Protein AF-A0A2H9QP81-F1 (afdb_monomer)

Mean predicted aligned error: 2.35 Å

Nearest PDB structures (foldseek):
  4k3f-assembly1_A  TM=5.491E-01  e=3.690E+00  Pseudomonas aeruginosa PAO1
  7ofy-assembly1_A  TM=3.823E-01  e=5.578E+00  Agrobacterium tumefaciens
  7nbz-assembly1_A  TM=3.443E-01  e=8.433E+00  Agrobacterium tumefaciens
  7ac8-assembly3_F  TM=2.656E-01  e=9.034E+00  Thermotoga maritima MSB8

pLDDT: mean 96.73, std 1.85, range [88.88, 98.31]

Radius of gyration: 12.41 Å; Cα contacts (8 Å, |Δi|>4): 53; chains: 1; bounding box: 27×23×35 Å

Sequence (58 aa):
MKIYDCFIFFNELDLLEIRLKTLDKVVDYFVLVEADKTHRGKKKPLYYEKNKKRFKRW

Structure (mmCIF, N/C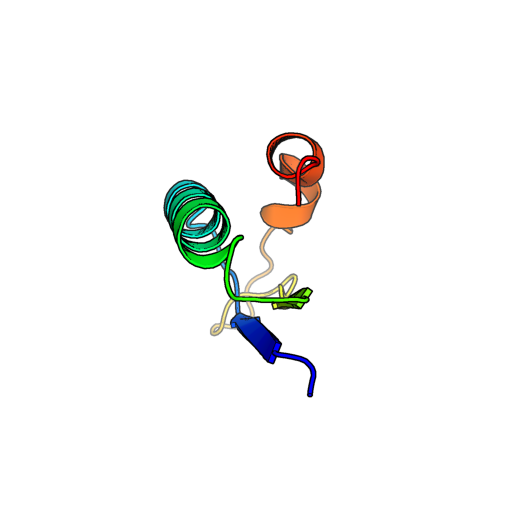A/C/O backbone):
data_AF-A0A2H9QP81-F1
#
_entry.id   AF-A0A2H9QP81-F1
#
loop_
_atom_site.group_PDB
_atom_site.id
_atom_site.type_symbol
_atom_site.label_atom_id
_atom_site.label_alt_id
_atom_site.label_comp_id
_atom_site.label_asym_id
_atom_site.label_entity_id
_atom_site.label_seq_id
_atom_site.pdbx_PDB_ins_code
_atom_site.Cartn_x
_atom_site.Cartn_y
_atom_site.Cartn_z
_atom_site.occupancy
_atom_site.B_iso_or_equiv
_atom_site.auth_seq_id
_atom_site.auth_comp_id
_atom_site.auth_asym_id
_atom_site.auth_atom_id
_atom_site.pdbx_PDB_model_num
ATOM 1 N N . MET A 1 1 ? -4.799 -5.580 21.773 1.00 88.88 1 MET A N 1
ATOM 2 C CA . MET A 1 1 ? -4.515 -6.313 20.519 1.00 88.88 1 MET A CA 1
ATOM 3 C C . MET A 1 1 ? -4.416 -5.284 19.402 1.00 88.88 1 MET A C 1
ATOM 5 O O . MET A 1 1 ? -5.194 -4.340 19.455 1.00 88.88 1 MET A O 1
ATOM 9 N N . LYS A 1 2 ? -3.475 -5.416 18.462 1.00 96.38 2 LYS A N 1
ATOM 10 C CA . LYS A 1 2 ? -3.355 -4.535 17.288 1.00 96.38 2 LYS A CA 1
ATOM 11 C C . LYS A 1 2 ? -3.428 -5.373 16.014 1.00 96.38 2 LYS A C 1
ATOM 13 O O . LYS A 1 2 ? -2.847 -6.458 15.990 1.00 96.38 2 LYS A O 1
ATOM 18 N N . ILE A 1 3 ? -4.147 -4.894 15.003 1.00 97.94 3 ILE A N 1
ATOM 19 C CA . ILE A 1 3 ? -4.359 -5.581 13.725 1.00 97.94 3 ILE A CA 1
ATOM 20 C C . ILE A 1 3 ? -3.495 -4.916 12.654 1.00 97.94 3 ILE A C 1
ATOM 22 O O . ILE A 1 3 ? -3.619 -3.720 12.391 1.00 97.94 3 ILE A O 1
ATOM 26 N N . TYR A 1 4 ? -2.634 -5.718 12.033 1.00 98.25 4 TYR A N 1
ATOM 27 C CA . TYR A 1 4 ? -1.743 -5.300 10.958 1.00 98.25 4 TYR A CA 1
ATOM 28 C C . TYR A 1 4 ? -2.167 -5.966 9.658 1.00 98.25 4 TYR A C 1
ATOM 30 O O . TYR A 1 4 ? -2.313 -7.188 9.604 1.00 98.25 4 TYR A O 1
ATOM 38 N N . ASP A 1 5 ? -2.320 -5.163 8.613 1.00 98.31 5 ASP A N 1
ATOM 39 C CA . ASP A 1 5 ? -2.572 -5.642 7.265 1.00 98.31 5 ASP A CA 1
ATOM 40 C C . ASP A 1 5 ? -1.308 -5.513 6.406 1.00 98.31 5 ASP A C 1
ATOM 42 O O . ASP A 1 5 ? -0.936 -4.415 5.989 1.00 98.31 5 ASP A O 1
ATOM 46 N N . CYS A 1 6 ? -0.633 -6.637 6.161 1.00 98.25 6 CYS A N 1
ATOM 47 C CA . CYS A 1 6 ? 0.640 -6.695 5.444 1.00 98.25 6 CYS A CA 1
ATOM 48 C C . CYS A 1 6 ? 0.450 -7.268 4.036 1.00 98.25 6 CYS A C 1
ATOM 50 O O . CYS A 1 6 ? -0.052 -8.382 3.881 1.00 98.25 6 CYS A O 1
ATOM 52 N N . PHE A 1 7 ? 0.899 -6.550 3.005 1.00 97.56 7 PHE A N 1
ATOM 53 C CA . PHE A 1 7 ? 0.742 -6.990 1.619 1.00 97.56 7 PHE A CA 1
ATOM 54 C C . PHE A 1 7 ? 1.833 -6.444 0.693 1.00 97.56 7 PHE A C 1
ATOM 56 O O . PHE A 1 7 ? 2.437 -5.395 0.926 1.00 97.56 7 PHE A O 1
ATOM 63 N N . ILE A 1 8 ? 2.069 -7.177 -0.395 1.00 96.50 8 ILE A N 1
ATOM 64 C CA . ILE A 1 8 ? 2.946 -6.746 -1.484 1.00 96.50 8 ILE A CA 1
ATOM 65 C C . ILE A 1 8 ? 2.118 -5.923 -2.468 1.00 96.50 8 ILE A C 1
ATOM 67 O O . ILE A 1 8 ? 0.984 -6.279 -2.786 1.00 96.50 8 ILE A O 1
ATOM 71 N N . PHE A 1 9 ? 2.696 -4.836 -2.962 1.00 96.88 9 PHE A N 1
ATOM 72 C CA . PHE A 1 9 ? 2.067 -3.933 -3.913 1.00 96.88 9 PHE A CA 1
ATOM 73 C C . PHE A 1 9 ? 2.855 -3.869 -5.227 1.00 96.88 9 PHE A C 1
ATOM 75 O O . PHE A 1 9 ? 4.091 -3.815 -5.228 1.00 96.88 9 PHE A O 1
ATOM 82 N N . PHE A 1 10 ? 2.132 -3.854 -6.351 1.00 94.75 10 PHE A N 1
ATOM 83 C CA . PHE A 1 10 ? 2.709 -3.668 -7.678 1.00 94.75 10 PHE A CA 1
ATOM 84 C C . PHE A 1 10 ? 2.258 -2.357 -8.326 1.00 94.75 10 PHE A C 1
ATOM 86 O O . PHE A 1 10 ? 2.981 -1.373 -8.199 1.00 94.75 10 PHE A O 1
ATOM 93 N N . ASN A 1 11 ? 1.133 -2.321 -9.044 1.00 94.94 11 ASN A N 1
ATOM 94 C CA . ASN A 1 11 ? 0.690 -1.126 -9.781 1.00 94.94 11 ASN A CA 1
ATOM 95 C C . ASN A 1 11 ? -0.822 -0.849 -9.680 1.00 94.94 11 ASN A C 1
ATOM 97 O O . ASN A 1 11 ? -1.315 0.110 -10.277 1.00 94.94 11 ASN A O 1
ATOM 101 N N . GLU A 1 12 ? -1.551 -1.647 -8.907 1.00 96.88 12 GLU A N 1
ATOM 102 C CA . GLU A 1 12 ? -3.005 -1.628 -8.790 1.00 96.88 12 GLU A CA 1
ATOM 103 C C . GLU A 1 12 ? -3.469 -0.551 -7.789 1.00 96.88 12 GLU A C 1
ATOM 105 O O . GLU A 1 12 ? -3.978 -0.845 -6.707 1.00 96.88 12 GLU A O 1
ATOM 110 N N . LEU A 1 13 ? -3.269 0.726 -8.134 1.00 97.94 13 LEU A N 1
ATOM 111 C CA . LEU A 1 13 ? -3.568 1.87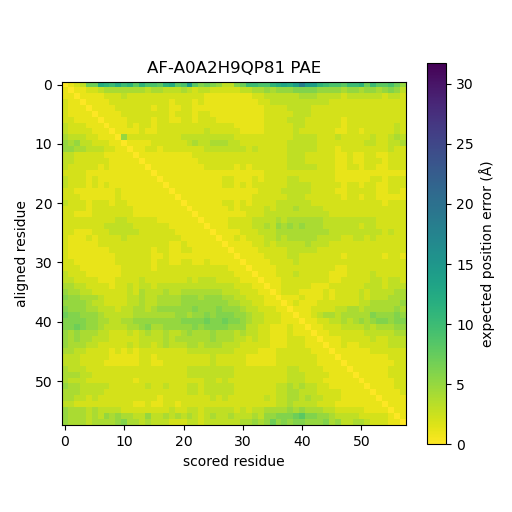2 -7.258 1.00 97.94 13 LEU A CA 1
ATOM 112 C C . LEU A 1 13 ? -5.033 1.926 -6.804 1.00 97.94 13 LEU A C 1
ATOM 114 O O . LEU A 1 13 ? -5.308 2.264 -5.654 1.00 97.94 13 LEU A O 1
ATOM 118 N N . ASP A 1 14 ? -5.965 1.586 -7.692 1.00 97.81 14 ASP A N 1
ATOM 119 C CA . ASP A 1 14 ? -7.394 1.600 -7.369 1.00 97.81 14 ASP A CA 1
ATOM 120 C C . ASP A 1 14 ? -7.751 0.471 -6.398 1.00 97.81 14 ASP A C 1
ATOM 122 O O . ASP A 1 14 ? -8.541 0.667 -5.476 1.00 97.81 14 ASP A O 1
ATOM 126 N N . LEU A 1 15 ? -7.105 -0.692 -6.540 1.00 98.06 15 LEU A N 1
ATOM 127 C CA . LEU A 1 15 ? -7.277 -1.805 -5.612 1.00 98.06 15 LEU A CA 1
ATOM 128 C C . LEU A 1 15 ? -6.715 -1.468 -4.227 1.00 98.06 15 LEU A C 1
ATOM 130 O O . LEU A 1 15 ? -7.344 -1.793 -3.220 1.00 98.06 15 LEU A O 1
ATOM 134 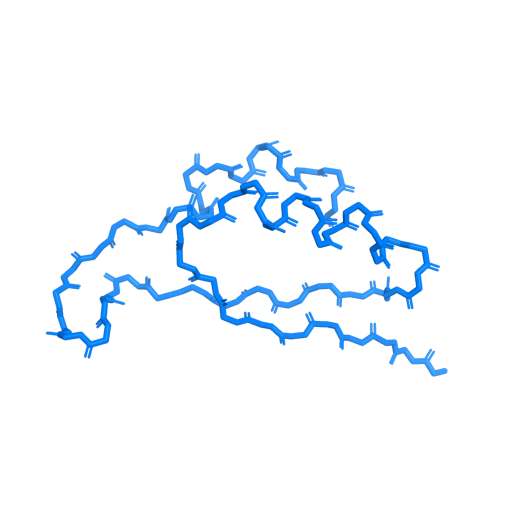N N . LEU A 1 16 ? -5.568 -0.781 -4.171 1.00 98.19 16 LEU A N 1
ATOM 135 C CA . LEU A 1 16 ? -5.024 -0.257 -2.919 1.00 98.19 16 LEU A CA 1
ATOM 136 C C . LEU A 1 16 ? -6.017 0.705 -2.256 1.00 98.19 16 LEU A C 1
ATOM 138 O O . LEU A 1 16 ? -6.314 0.551 -1.076 1.00 98.19 16 LEU A O 1
ATOM 142 N N . GLU A 1 17 ? -6.586 1.651 -3.006 1.00 98.19 17 GLU A N 1
ATOM 143 C CA . GLU A 1 17 ? -7.567 2.592 -2.458 1.00 98.19 17 GLU A CA 1
ATOM 144 C C . GLU A 1 17 ? -8.823 1.891 -1.923 1.00 98.19 17 GLU A C 1
ATOM 146 O O . GLU A 1 17 ? -9.298 2.234 -0.839 1.00 98.19 17 GLU A O 1
ATOM 151 N N . ILE A 1 18 ? -9.346 0.899 -2.653 1.00 98.31 18 ILE A N 1
ATOM 152 C CA . ILE A 1 18 ? -10.483 0.088 -2.199 1.00 98.31 18 ILE A CA 1
ATOM 153 C C . ILE A 1 18 ? -10.121 -0.626 -0.896 1.00 98.31 18 ILE A C 1
ATOM 155 O O . ILE A 1 18 ? -10.853 -0.501 0.083 1.00 98.31 18 ILE A O 1
ATOM 159 N N . ARG A 1 19 ? -8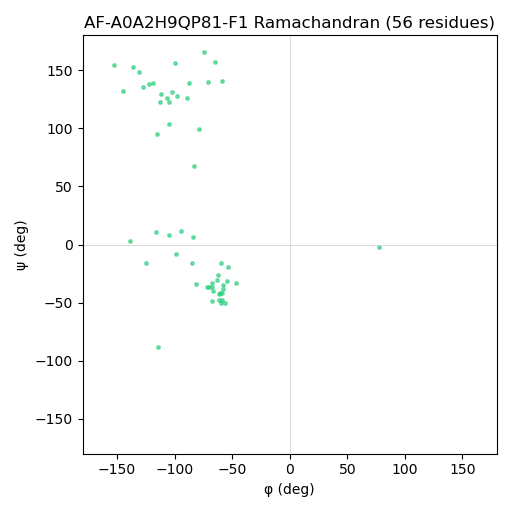.971 -1.311 -0.849 1.00 98.06 19 ARG A N 1
ATOM 160 C CA . ARG A 1 19 ? -8.502 -2.035 0.340 1.00 98.06 19 ARG A CA 1
ATOM 161 C C . ARG A 1 19 ? -8.412 -1.122 1.563 1.00 98.06 19 ARG A C 1
ATOM 163 O O . ARG A 1 19 ? -8.984 -1.456 2.599 1.00 98.06 19 ARG A O 1
ATOM 170 N N . LEU A 1 20 ? -7.753 0.033 1.426 1.00 98.06 20 LEU A N 1
ATOM 171 C CA . LEU A 1 20 ? -7.596 1.001 2.515 1.00 98.06 20 LEU A CA 1
ATOM 172 C C . LEU A 1 20 ? -8.958 1.520 2.990 1.00 98.06 20 LEU A C 1
ATOM 174 O O . LEU A 1 20 ? -9.243 1.473 4.181 1.00 98.06 20 LEU A O 1
ATOM 178 N N . LYS A 1 21 ? -9.846 1.935 2.073 1.00 98.00 21 LYS A N 1
ATOM 179 C CA . LYS A 1 21 ? -11.198 2.415 2.419 1.00 98.00 21 LYS A CA 1
ATOM 180 C C . LYS A 1 21 ? -12.045 1.358 3.121 1.00 98.00 21 LYS A C 1
ATOM 182 O O . LYS A 1 21 ? -12.779 1.691 4.050 1.00 98.00 21 LYS A O 1
ATOM 187 N N . THR A 1 22 ? -11.992 0.114 2.656 1.00 98.31 22 THR A N 1
ATOM 188 C CA . THR A 1 22 ? -12.817 -0.971 3.193 1.00 98.31 22 THR A CA 1
ATOM 189 C C . THR A 1 22 ? -12.348 -1.401 4.581 1.00 98.31 22 THR A C 1
ATOM 191 O O . THR A 1 22 ? -13.184 -1.711 5.428 1.00 98.31 22 THR A O 1
ATOM 194 N N . LEU A 1 23 ? -11.035 -1.399 4.830 1.00 98.19 23 LEU A N 1
ATOM 195 C CA . LEU A 1 23 ? -10.447 -1.925 6.065 1.00 98.19 23 LEU A CA 1
ATOM 196 C C . LEU A 1 23 ? -10.102 -0.854 7.115 1.00 98.19 23 LEU A C 1
ATOM 198 O O . LEU A 1 23 ? -9.823 -1.216 8.255 1.00 98.19 23 LEU A O 1
ATOM 202 N N . ASP A 1 24 ? -10.201 0.439 6.777 1.00 97.25 24 ASP A N 1
ATOM 203 C CA . ASP A 1 24 ? -9.873 1.607 7.626 1.00 97.25 24 ASP A CA 1
ATOM 204 C C . ASP A 1 24 ? -10.437 1.531 9.057 1.00 97.25 24 ASP A C 1
ATOM 206 O O . ASP A 1 24 ? -9.840 2.019 10.008 1.00 97.25 24 ASP A O 1
ATOM 210 N N . LYS A 1 25 ? -11.616 0.916 9.228 1.00 97.50 25 LYS A N 1
ATOM 211 C CA . LYS A 1 25 ? -12.308 0.841 10.526 1.00 97.50 25 LYS A CA 1
ATOM 212 C C . LYS A 1 25 ? -11.859 -0.317 11.420 1.00 97.50 25 LYS A C 1
ATOM 214 O O . LYS A 1 25 ? -12.229 -0.334 12.591 1.00 97.50 25 LYS A O 1
ATOM 219 N N . VAL A 1 26 ? -11.163 -1.309 10.868 1.00 97.81 26 VAL A N 1
ATOM 220 C CA . VAL A 1 26 ? -10.838 -2.572 11.560 1.00 97.81 26 VAL A CA 1
ATOM 221 C C . VAL A 1 26 ? -9.343 -2.889 11.585 1.00 97.81 26 VAL A C 1
ATOM 223 O O . VAL A 1 26 ? -8.926 -3.734 12.370 1.00 97.81 26 VAL A O 1
ATOM 226 N N . VAL A 1 27 ? -8.537 -2.231 10.751 1.00 98.00 27 VAL A N 1
ATOM 227 C CA . VAL A 1 27 ? -7.077 -2.374 10.714 1.00 98.00 27 VAL A CA 1
ATOM 228 C C . VAL A 1 27 ? -6.438 -1.183 11.423 1.00 98.00 27 VAL A C 1
ATOM 230 O O . VAL A 1 27 ? -6.773 -0.041 11.133 1.00 98.00 27 VAL A O 1
ATOM 233 N N . ASP A 1 28 ? -5.497 -1.443 12.335 1.00 97.88 28 ASP A N 1
ATOM 234 C CA 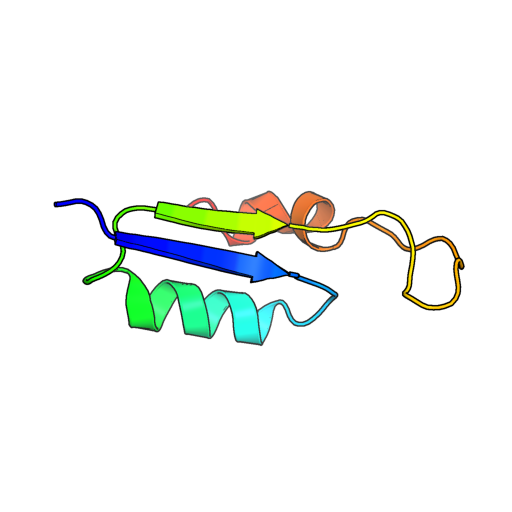. ASP A 1 28 ? -4.744 -0.381 13.011 1.00 97.88 28 ASP A CA 1
ATOM 235 C C . ASP A 1 28 ? -3.582 0.139 12.148 1.00 97.88 28 ASP A C 1
ATOM 237 O O . ASP A 1 28 ? -3.237 1.316 12.226 1.00 97.88 28 ASP A O 1
ATOM 241 N N . TYR A 1 29 ? -2.952 -0.739 11.355 1.00 97.88 29 TYR A N 1
ATOM 242 C CA . TYR A 1 29 ? -1.782 -0.403 10.541 1.00 97.88 29 TYR A CA 1
ATOM 243 C C . TYR A 1 29 ? -1.770 -1.148 9.205 1.00 97.88 29 TYR A C 1
ATOM 245 O O . TYR A 1 29 ? -1.876 -2.375 9.168 1.00 97.88 29 TYR A O 1
ATOM 253 N N . PHE A 1 30 ? -1.527 -0.416 8.119 1.00 98.12 30 PHE A N 1
ATOM 254 C CA . PHE A 1 30 ? -1.255 -0.988 6.802 1.00 98.12 30 PHE A CA 1
ATOM 255 C C . PHE A 1 30 ? 0.254 -1.034 6.544 1.00 98.12 30 PHE A C 1
ATOM 257 O O . PHE A 1 30 ? 0.947 -0.022 6.655 1.00 98.12 30 PHE A O 1
ATOM 264 N N . VAL A 1 31 ? 0.769 -2.206 6.174 1.00 97.88 31 VAL A N 1
ATOM 265 C CA . VAL A 1 31 ? 2.181 -2.431 5.844 1.00 97.88 31 VAL A CA 1
ATOM 266 C C . VAL A 1 31 ? 2.283 -2.809 4.370 1.00 97.88 31 VAL A C 1
ATOM 268 O O . VAL A 1 31 ? 2.130 -3.968 3.981 1.00 97.88 31 VAL A O 1
ATOM 271 N N . LEU A 1 32 ? 2.543 -1.796 3.547 1.00 97.56 32 LEU A N 1
ATOM 272 C CA . LEU A 1 32 ? 2.732 -1.935 2.108 1.00 97.56 32 LEU A CA 1
ATOM 273 C C . LEU A 1 32 ? 4.207 -2.189 1.793 1.00 97.56 32 LEU A C 1
ATOM 275 O O . LEU A 1 32 ? 5.072 -1.391 2.158 1.00 97.56 32 LEU A O 1
ATOM 279 N N . VAL A 1 33 ? 4.489 -3.269 1.063 1.00 97.06 33 VAL A N 1
ATOM 280 C CA . VAL A 1 33 ? 5.836 -3.584 0.568 1.00 97.06 33 VAL A CA 1
ATOM 281 C C . VAL A 1 33 ? 5.871 -3.463 -0.949 1.00 97.06 33 VAL A C 1
ATOM 283 O O . VAL A 1 33 ? 5.136 -4.148 -1.656 1.00 97.06 33 VAL A O 1
ATOM 286 N N . GLU A 1 34 ? 6.765 -2.623 -1.461 1.00 97.19 34 GLU A N 1
ATOM 287 C CA . GLU A 1 34 ? 7.001 -2.465 -2.893 1.00 97.19 34 GLU A CA 1
ATOM 288 C C . GLU A 1 34 ? 8.495 -2.625 -3.216 1.00 97.19 34 GLU A C 1
ATOM 290 O O . GLU A 1 34 ? 9.351 -2.064 -2.536 1.00 97.19 34 GLU A O 1
ATOM 295 N N . ALA A 1 35 ? 8.810 -3.372 -4.278 1.00 96.56 35 ALA A N 1
ATOM 296 C CA . ALA A 1 35 ? 10.169 -3.509 -4.807 1.00 96.56 35 ALA A CA 1
ATOM 297 C C . ALA A 1 35 ? 10.405 -2.608 -6.033 1.00 96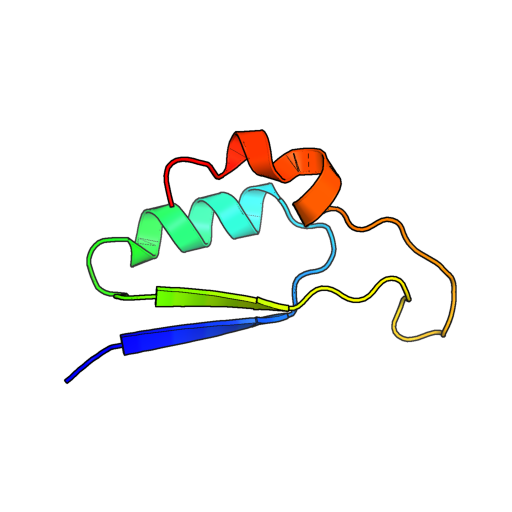.56 35 ALA A C 1
ATOM 299 O O . ALA A 1 35 ? 9.480 -2.301 -6.780 1.00 96.56 35 ALA A O 1
ATOM 300 N N . ASP A 1 36 ? 11.654 -2.256 -6.327 1.00 97.06 36 ASP A N 1
ATOM 301 C CA . ASP A 1 36 ? 12.053 -1.551 -7.559 1.00 97.06 36 ASP A CA 1
ATOM 302 C C . ASP A 1 36 ? 12.280 -2.506 -8.751 1.00 97.06 36 ASP A C 1
ATOM 304 O O . ASP A 1 36 ? 12.722 -2.103 -9.831 1.00 97.06 36 ASP A O 1
ATOM 308 N N . LYS A 1 37 ? 11.973 -3.796 -8.570 1.00 96.69 37 LYS A N 1
ATOM 309 C CA . LYS A 1 37 ? 12.105 -4.849 -9.581 1.00 96.69 37 LYS A CA 1
ATOM 310 C C . LYS A 1 37 ? 10.834 -5.685 -9.678 1.00 96.69 37 LYS A C 1
ATOM 312 O O . LYS A 1 37 ? 10.114 -5.894 -8.708 1.00 96.69 37 LYS A O 1
ATOM 317 N N . THR A 1 38 ? 10.562 -6.170 -10.881 1.00 93.81 38 THR A N 1
ATOM 318 C CA . THR A 1 38 ? 9.539 -7.189 -11.155 1.00 93.81 38 THR A CA 1
ATOM 319 C C . THR A 1 38 ? 10.018 -8.572 -10.705 1.00 93.81 38 THR A C 1
ATOM 321 O O . THR A 1 38 ? 11.219 -8.797 -10.563 1.00 93.81 38 THR A O 1
ATOM 324 N N . HIS A 1 39 ? 9.108 -9.546 -10.609 1.00 91.31 39 HIS A N 1
ATOM 325 C CA . HIS A 1 39 ? 9.467 -10.949 -10.342 1.00 91.31 39 HIS A CA 1
ATOM 326 C C . HIS A 1 39 ? 10.390 -11.576 -11.404 1.00 91.31 39 HIS A C 1
ATOM 328 O O . HIS A 1 39 ? 11.016 -12.597 -11.149 1.00 91.31 39 HIS A O 1
ATOM 334 N N . ARG A 1 40 ? 10.516 -10.953 -12.587 1.00 95.19 40 ARG A N 1
ATOM 335 C CA . ARG A 1 40 ? 11.465 -11.350 -13.644 1.00 95.19 40 ARG A CA 1
ATOM 336 C C . ARG A 1 40 ? 12.794 -10.580 -13.581 1.00 95.19 40 ARG A C 1
ATOM 338 O O . ARG A 1 40 ? 13.543 -10.580 -14.550 1.00 95.19 40 ARG A O 1
ATOM 345 N N . GLY A 1 41 ? 13.054 -9.839 -12.502 1.00 94.69 41 GLY A N 1
ATOM 346 C CA . GLY A 1 41 ? 14.290 -9.076 -12.289 1.00 94.69 41 GLY A CA 1
ATOM 347 C C . GLY A 1 41 ? 14.400 -7.756 -13.063 1.00 94.69 41 GLY A C 1
ATOM 348 O O . GLY A 1 41 ? 15.368 -7.021 -12.878 1.00 94.69 41 GLY A O 1
ATOM 349 N N . LYS A 1 42 ? 13.418 -7.404 -13.904 1.00 96.56 42 LYS A N 1
ATOM 350 C CA . LYS A 1 42 ? 13.414 -6.121 -14.632 1.00 96.56 42 LYS A CA 1
ATOM 351 C C . LYS A 1 42 ? 13.142 -4.959 -13.680 1.00 96.56 42 LYS A C 1
ATOM 353 O O . LYS A 1 42 ? 12.249 -5.085 -12.843 1.00 96.56 42 LYS A O 1
ATOM 358 N N . LYS A 1 43 ? 13.845 -3.833 -13.853 1.00 97.38 43 LYS A N 1
ATOM 359 C CA . LYS A 1 43 ? 13.576 -2.586 -13.116 1.00 97.38 43 LYS A CA 1
ATOM 360 C C . LYS A 1 43 ? 12.139 -2.112 -13.357 1.00 97.38 43 LYS A C 1
ATOM 362 O O . LYS A 1 43 ? 11.650 -2.175 -14.485 1.00 97.38 43 LYS A O 1
ATOM 367 N N . LYS A 1 44 ? 11.493 -1.610 -12.308 1.00 95.69 44 LYS A N 1
ATOM 368 C CA . LYS A 1 44 ? 10.185 -0.951 -12.347 1.00 95.69 44 LYS A CA 1
ATOM 369 C C . LYS A 1 44 ? 10.216 0.311 -11.482 1.00 95.69 44 LYS A C 1
ATOM 371 O O . LYS A 1 44 ? 10.994 0.372 -10.532 1.00 95.69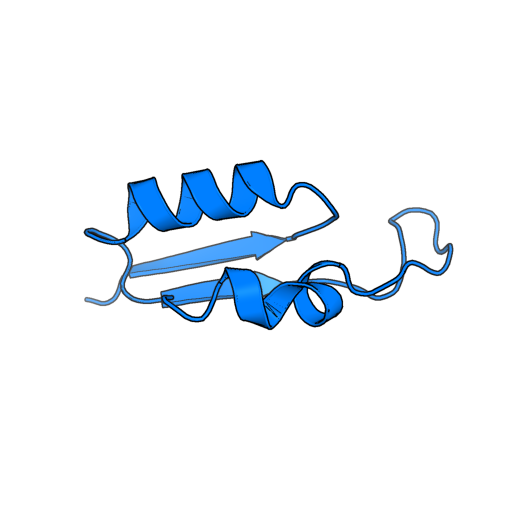 44 LYS A O 1
ATOM 376 N N . PRO A 1 45 ? 9.397 1.329 -11.783 1.00 96.38 45 PRO A N 1
ATOM 377 C CA . PRO A 1 45 ? 9.228 2.432 -10.851 1.00 96.38 45 PRO A CA 1
ATOM 378 C C . PRO A 1 45 ? 8.566 1.949 -9.554 1.00 96.38 45 PRO A C 1
ATOM 380 O O . PRO A 1 45 ? 7.835 0.959 -9.553 1.00 96.38 45 PRO A O 1
ATOM 383 N N . LEU A 1 46 ? 8.784 2.699 -8.475 1.00 97.44 46 LEU A N 1
ATOM 384 C CA . LEU A 1 46 ? 7.982 2.593 -7.261 1.00 97.44 46 LEU A CA 1
ATOM 385 C C . LEU A 1 46 ? 6.664 3.345 -7.492 1.00 97.44 46 LEU A C 1
ATOM 387 O O . LEU A 1 46 ? 6.628 4.580 -7.490 1.00 97.44 46 LEU A O 1
ATOM 391 N N . TYR A 1 47 ? 5.604 2.609 -7.806 1.00 97.50 47 TYR A N 1
ATOM 392 C CA . TYR A 1 47 ? 4.287 3.152 -8.116 1.00 97.50 47 TYR A CA 1
ATOM 393 C C . TYR A 1 47 ? 3.643 3.793 -6.888 1.00 97.50 47 TYR A C 1
ATOM 395 O O . TYR A 1 47 ? 2.999 4.834 -7.041 1.00 97.50 47 TYR A O 1
ATOM 403 N N . TYR A 1 48 ? 3.844 3.236 -5.689 1.00 97.38 48 TYR A N 1
ATOM 404 C CA . TYR A 1 48 ? 3.312 3.831 -4.467 1.00 97.38 48 TYR A CA 1
ATOM 405 C C . TYR A 1 48 ? 4.004 5.160 -4.182 1.00 97.38 48 TYR A C 1
ATOM 407 O O . TYR A 1 48 ? 3.329 6.172 -4.016 1.00 97.38 48 TYR A O 1
ATOM 415 N N . GLU A 1 49 ? 5.339 5.197 -4.225 1.00 96.25 49 GLU A N 1
ATOM 416 C CA . GLU A 1 49 ? 6.100 6.417 -3.922 1.00 96.25 49 GLU A CA 1
ATOM 417 C C . GLU A 1 49 ? 5.721 7.572 -4.863 1.00 96.25 49 GLU A C 1
ATOM 419 O O . GLU A 1 49 ? 5.474 8.693 -4.417 1.00 96.25 49 GLU A O 1
ATOM 424 N N . LYS A 1 50 ? 5.542 7.288 -6.161 1.00 97.50 50 LYS A N 1
ATOM 425 C CA . LYS A 1 50 ? 5.070 8.280 -7.146 1.00 97.50 50 LYS A CA 1
ATOM 426 C C . LYS A 1 50 ? 3.664 8.818 -6.860 1.00 97.50 50 LYS A C 1
ATOM 428 O O . LYS A 1 50 ? 3.351 9.932 -7.272 1.00 97.50 50 LYS A O 1
ATOM 433 N N . ASN A 1 51 ? 2.824 8.045 -6.172 1.00 97.56 51 ASN A N 1
ATOM 434 C CA . ASN A 1 51 ? 1.418 8.363 -5.913 1.00 97.56 51 ASN A CA 1
ATOM 435 C C . ASN A 1 51 ? 1.110 8.560 -4.425 1.00 97.56 51 ASN A C 1
ATOM 437 O O . ASN A 1 51 ? -0.055 8.681 -4.059 1.00 97.56 51 ASN A O 1
ATOM 441 N N . LYS A 1 52 ? 2.122 8.657 -3.559 1.00 95.56 52 LYS A N 1
ATOM 442 C CA . LYS A 1 52 ? 1.965 8.706 -2.097 1.00 95.56 52 LYS A CA 1
ATOM 443 C C . LYS A 1 52 ? 1.027 9.819 -1.628 1.00 95.56 52 LYS A C 1
ATOM 445 O O . LYS A 1 52 ? 0.281 9.653 -0.670 1.00 95.56 52 LYS A O 1
ATOM 450 N N . LYS A 1 53 ? 0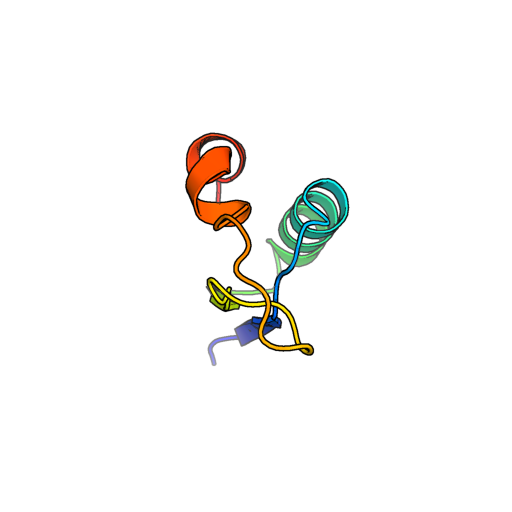.991 10.936 -2.365 1.00 97.50 53 LYS A N 1
ATOM 451 C CA . LYS A 1 53 ? 0.049 12.042 -2.128 1.00 97.50 53 LYS A CA 1
ATOM 452 C C . LYS A 1 53 ? -1.424 11.605 -2.192 1.00 97.50 53 LYS A C 1
ATOM 454 O O . LYS A 1 53 ? -2.216 12.131 -1.417 1.00 97.50 53 LYS A O 1
ATOM 459 N N . ARG A 1 54 ? -1.783 10.647 -3.060 1.00 96.56 54 ARG A N 1
ATOM 460 C CA . ARG A 1 54 ? -3.145 10.089 -3.202 1.00 96.56 54 ARG A CA 1
ATOM 461 C C . ARG A 1 54 ? -3.609 9.370 -1.934 1.00 96.56 54 ARG A C 1
ATOM 463 O O . ARG A 1 54 ? -4.797 9.383 -1.639 1.00 96.56 54 ARG A O 1
ATOM 470 N N . PHE A 1 55 ? -2.682 8.788 -1.175 1.00 96.81 55 PHE A N 1
ATOM 471 C CA . PHE A 1 55 ? -2.990 7.939 -0.022 1.00 96.81 55 PHE A CA 1
ATOM 472 C C . PHE A 1 55 ? -2.743 8.613 1.330 1.00 96.81 55 PHE A C 1
ATOM 474 O O . PHE A 1 55 ? -2.907 7.961 2.343 1.00 96.81 55 PHE A O 1
ATOM 481 N N . LYS A 1 56 ? -2.442 9.922 1.367 1.00 94.94 56 LYS A N 1
ATOM 482 C CA . LYS A 1 56 ? -2.081 10.688 2.584 1.00 94.94 56 LYS A CA 1
ATOM 483 C C . LYS A 1 56 ? -3.086 10.592 3.749 1.00 94.94 56 LYS A C 1
ATOM 485 O O . LYS A 1 56 ? -2.755 10.962 4.869 1.00 94.94 56 LYS A O 1
ATOM 490 N N . ARG A 1 57 ? -4.330 10.193 3.473 1.00 93.44 57 ARG A N 1
ATOM 491 C CA . ARG A 1 57 ? -5.368 10.001 4.493 1.00 93.44 57 ARG A CA 1
ATOM 492 C C . ARG A 1 57 ? -5.059 8.822 5.430 1.00 93.44 57 ARG A C 1
ATOM 494 O O . ARG A 1 57 ? -5.462 8.896 6.587 1.00 93.44 57 ARG A O 1
ATOM 501 N N . TRP A 1 58 ? -4.418 7.778 4.911 1.00 91.81 58 TRP A N 1
ATOM 502 C CA . TRP A 1 58 ? -4.009 6.571 5.630 1.00 91.81 58 TRP A CA 1
ATOM 503 C C . TRP A 1 58 ? -2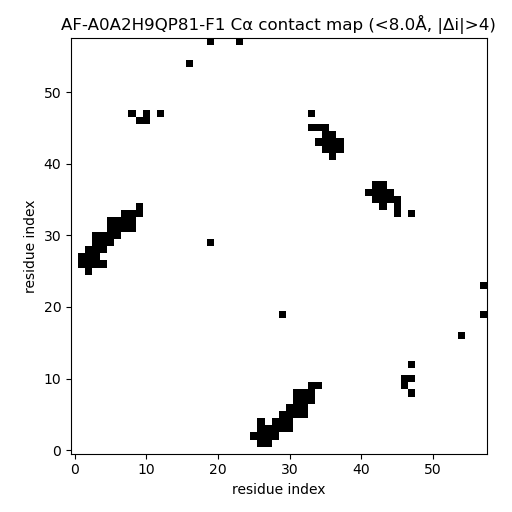.506 6.620 5.913 1.00 91.81 58 TRP A C 1
ATOM 505 O O . TRP A 1 58 ? -2.092 6.032 6.932 1.00 91.81 58 TRP A O 1
#

Foldseek 3Di:
DAAEAEDEDDAPVVVVVVVCVVCVVPHPYYHYDYDQADPVRHGDDPNCVVCVVVVVVD

Secondary structure (DSSP, 8-state):
---EEEEE-SS-HHHHHHHHHHHTTT-SEEEEE--SB-TTS-B---HHHHHGGGGTT-

Solvent-accessible surface area (backbone atoms only — not comparable to full-atom values): 3782 Å² total; per-residue (Å²): 140,84,42,74,48,75,48,81,54,74,78,60,63,68,59,52,52,50,50,51,68,73,39,60,88,75,42,76,41,80,45,81,44,72,59,57,46,44,100,85,69,45,80,45,76,54,49,60,74,78,45,43,80,82,52,69,91,112